Protein AF-A0A7C3B239-F1 (afdb_monomer_lite)

Foldseek 3Di:
DAKAFCVVVVCVPLDPDLCRLCVQLVHDSVVSVCNLVVVDGDDPSNLSSSCSSCVVDDSCNTMDDDDPPDDDDPNDPPPDPDDDPDPVVVPVPPDDDDDDDDDDDDD

Sequence (107 aa):
MIVKTRIFELRNGNYKNLSQLAHAMGISVSQIYRVREGKRNINQKFIVGAIKAFPEHRLDELFYLTHETGGSNSGEEILSAKSNKYAWERFDLAGKRRDNPLTRHTI

Structure (mmCIF, N/CA/C/O backbone):
data_AF-A0A7C3B239-F1
#
_entry.id   AF-A0A7C3B239-F1
#
loop_
_atom_site.group_PDB
_atom_site.id
_atom_site.type_symbol
_atom_site.label_atom_id
_atom_site.label_alt_id
_atom_site.label_comp_id
_atom_site.label_asym_id
_atom_site.label_entity_id
_atom_site.label_seq_id
_atom_site.pdbx_PDB_ins_code
_atom_site.Cartn_x
_atom_site.Cartn_y
_atom_site.Cartn_z
_atom_site.occupancy
_atom_site.B_iso_or_equiv
_atom_site.auth_seq_id
_atom_site.auth_comp_id
_atom_site.auth_asym_id
_atom_site.auth_atom_id
_atom_site.pdbx_PDB_model_num
ATOM 1 N N . MET A 1 1 ? -0.717 -21.127 -7.535 1.00 75.69 1 MET A N 1
ATOM 2 C CA . MET A 1 1 ? -1.617 -20.007 -7.173 1.00 75.69 1 MET A CA 1
ATOM 3 C C . MET A 1 1 ? -0.760 -18.803 -6.821 1.00 75.69 1 MET A C 1
ATOM 5 O O . MET A 1 1 ? 0.199 -18.970 -6.078 1.00 75.69 1 MET A O 1
ATOM 9 N N . ILE A 1 2 ? -1.071 -17.627 -7.361 1.00 84.56 2 ILE A N 1
ATOM 10 C CA . ILE A 1 2 ? -0.377 -16.363 -7.080 1.00 84.56 2 ILE A CA 1
ATOM 11 C C . ILE A 1 2 ? -1.294 -15.466 -6.256 1.00 84.56 2 ILE A C 1
ATOM 13 O O . ILE A 1 2 ? -2.480 -15.346 -6.556 1.00 84.56 2 ILE A O 1
ATOM 17 N N . VAL A 1 3 ? -0.726 -14.805 -5.247 1.00 89.19 3 VAL A N 1
ATOM 18 C CA . VAL A 1 3 ? -1.398 -13.729 -4.513 1.00 89.19 3 VAL A CA 1
ATOM 19 C C . VAL A 1 3 ? -1.254 -12.431 -5.307 1.00 89.19 3 VAL A C 1
ATOM 21 O O . VAL A 1 3 ? -0.136 -12.006 -5.604 1.00 89.19 3 VAL A O 1
ATOM 24 N N . LYS A 1 4 ? -2.376 -11.788 -5.623 1.00 90.69 4 LYS A N 1
ATOM 25 C CA . LYS A 1 4 ? -2.450 -10.427 -6.168 1.00 90.69 4 LYS A CA 1
ATOM 26 C C . LYS A 1 4 ? -3.127 -9.499 -5.155 1.00 90.69 4 LYS A C 1
ATOM 28 O O . LYS A 1 4 ? -3.661 -9.947 -4.142 1.00 90.69 4 LYS A O 1
ATOM 33 N N . THR A 1 5 ? -3.065 -8.193 -5.399 1.00 93.06 5 THR A N 1
ATOM 34 C CA . THR A 1 5 ? -3.575 -7.177 -4.470 1.00 93.06 5 THR A CA 1
ATOM 35 C C . THR A 1 5 ? -4.422 -6.126 -5.172 1.00 93.06 5 THR A C 1
ATOM 37 O O . THR A 1 5 ? -4.148 -5.781 -6.320 1.00 93.06 5 THR A O 1
ATOM 40 N N . ARG A 1 6 ? -5.423 -5.605 -4.456 1.00 92.69 6 ARG A N 1
ATOM 41 C CA . ARG A 1 6 ? -6.318 -4.521 -4.896 1.00 92.69 6 ARG A CA 1
ATOM 42 C C . ARG A 1 6 ? -6.015 -3.187 -4.214 1.00 92.69 6 ARG A C 1
ATOM 44 O O . ARG A 1 6 ? -6.686 -2.193 -4.468 1.00 92.69 6 ARG A O 1
ATOM 51 N N . ILE A 1 7 ? -4.963 -3.113 -3.393 1.00 91.62 7 ILE A N 1
ATOM 52 C CA . ILE A 1 7 ? -4.625 -1.889 -2.645 1.00 91.62 7 ILE A CA 1
ATOM 53 C C . ILE A 1 7 ? -4.392 -0.668 -3.547 1.00 91.62 7 ILE A C 1
ATOM 55 O O . ILE A 1 7 ? -4.583 0.468 -3.122 1.00 91.62 7 ILE A O 1
ATOM 59 N N . PHE A 1 8 ? -3.969 -0.882 -4.798 1.00 90.19 8 PHE A N 1
ATOM 60 C CA . PHE A 1 8 ? -3.730 0.199 -5.753 1.00 90.19 8 PHE A CA 1
ATOM 61 C C . PHE A 1 8 ? -5.026 0.811 -6.291 1.00 90.19 8 PHE A C 1
ATOM 63 O O . PHE A 1 8 ? -5.010 1.980 -6.669 1.00 90.19 8 PHE A O 1
ATOM 70 N N . GLU A 1 9 ? -6.115 0.041 -6.288 1.00 89.06 9 GLU A N 1
ATOM 71 C CA . GLU A 1 9 ? -7.472 0.484 -6.619 1.00 89.06 9 GLU A CA 1
ATOM 72 C C . GLU A 1 9 ? -8.108 1.163 -5.395 1.00 89.06 9 GLU A C 1
ATOM 74 O O . GLU A 1 9 ? -8.635 2.269 -5.493 1.00 89.06 9 GLU A O 1
ATOM 79 N N . LEU A 1 10 ? -7.960 0.545 -4.216 1.00 86.94 10 LEU A N 1
ATOM 80 C CA . LEU A 1 10 ? -8.546 0.999 -2.945 1.00 86.94 10 LEU A CA 1
ATOM 81 C C . LEU A 1 10 ? -7.898 2.267 -2.365 1.00 86.94 10 LEU A C 1
ATOM 83 O O . LEU A 1 10 ? -8.437 2.881 -1.448 1.00 86.94 10 LEU A O 1
ATOM 87 N N . ARG A 1 11 ? -6.740 2.698 -2.880 1.00 82.31 11 ARG A N 1
ATOM 88 C CA . ARG A 1 11 ? -6.071 3.917 -2.390 1.00 82.31 11 ARG A CA 1
ATOM 89 C C . ARG A 1 11 ? -6.844 5.206 -2.699 1.00 82.31 11 ARG A C 1
ATOM 91 O O . ARG A 1 11 ? -6.526 6.238 -2.106 1.00 82.31 11 ARG A O 1
ATOM 98 N N . ASN A 1 12 ? -7.763 5.183 -3.670 1.00 72.25 12 ASN A N 1
ATOM 99 C CA . ASN A 1 12 ? -8.445 6.380 -4.161 1.00 72.25 12 ASN A CA 1
ATOM 100 C C . ASN A 1 12 ? -9.295 6.997 -3.040 1.00 72.25 12 ASN A C 1
ATOM 102 O O . ASN A 1 12 ? -10.269 6.406 -2.595 1.00 72.25 12 ASN A O 1
ATOM 106 N N . GLY A 1 13 ? -8.890 8.179 -2.569 1.00 71.25 13 GLY A N 1
ATOM 107 C CA . GLY A 1 13 ? -9.507 8.891 -1.442 1.00 71.25 13 GLY A CA 1
ATOM 108 C C . GLY A 1 13 ? -8.666 8.856 -0.161 1.00 71.25 13 GLY A C 1
ATOM 109 O O . GLY A 1 13 ? -8.531 9.886 0.493 1.00 71.25 13 GLY A O 1
ATOM 110 N N . ASN A 1 14 ? -8.009 7.729 0.133 1.00 75.44 14 ASN A N 1
ATOM 111 C CA . ASN A 1 14 ? -7.229 7.539 1.365 1.00 75.44 14 ASN A CA 1
ATOM 112 C C . ASN A 1 14 ? -5.766 7.995 1.242 1.00 75.44 14 ASN A C 1
ATOM 114 O O . ASN A 1 14 ? -5.180 8.473 2.213 1.00 75.44 14 ASN A O 1
ATOM 118 N N . TYR A 1 15 ? -5.166 7.889 0.049 1.00 88.25 15 TYR A N 1
ATOM 119 C CA . TYR A 1 15 ? -3.760 8.249 -0.172 1.00 88.25 15 TYR A CA 1
ATOM 120 C C . TYR A 1 15 ? -3.562 9.016 -1.477 1.00 88.25 15 TYR A C 1
ATOM 122 O O . TYR A 1 15 ? -3.925 8.545 -2.555 1.00 88.25 15 TYR A O 1
ATOM 130 N N . LYS A 1 16 ? -2.904 10.182 -1.403 1.00 85.44 16 LYS A N 1
ATOM 131 C CA . LYS A 1 16 ? -2.682 11.054 -2.574 1.00 85.44 16 LYS A CA 1
ATOM 132 C C . LYS A 1 16 ? -1.659 10.483 -3.557 1.00 85.44 16 LYS A C 1
ATOM 134 O O . LYS A 1 16 ? -1.683 10.814 -4.738 1.00 85.44 16 LYS A O 1
ATOM 139 N N . ASN A 1 17 ? -0.718 9.669 -3.078 1.00 89.62 17 ASN A N 1
ATOM 140 C CA . ASN A 1 17 ? 0.340 9.085 -3.899 1.00 89.62 17 ASN A CA 1
ATOM 141 C C . ASN A 1 17 ? 0.887 7.777 -3.300 1.00 89.62 17 ASN A C 1
ATOM 143 O O . ASN A 1 17 ? 0.610 7.424 -2.153 1.00 89.62 17 ASN A O 1
ATOM 147 N N . LEU A 1 18 ? 1.692 7.059 -4.090 1.00 89.88 18 LEU A N 1
ATOM 148 C CA . LEU A 1 18 ? 2.308 5.791 -3.682 1.00 89.88 18 LEU A CA 1
ATOM 149 C C . LEU A 1 18 ? 3.309 5.939 -2.530 1.00 89.88 18 LEU A C 1
ATOM 151 O O . LEU A 1 18 ? 3.499 4.989 -1.778 1.00 89.88 18 LEU A O 1
ATOM 155 N N . SER A 1 19 ? 3.927 7.109 -2.366 1.00 91.88 19 SER A N 1
ATOM 156 C CA . SER A 1 19 ? 4.857 7.357 -1.263 1.00 91.88 19 SER A CA 1
ATOM 157 C C . SER A 1 19 ? 4.130 7.454 0.080 1.00 91.88 19 SER A C 1
ATOM 159 O O . SER A 1 19 ? 4.591 6.876 1.060 1.00 91.88 19 SER A O 1
ATOM 161 N N . GLN A 1 20 ? 2.969 8.116 0.121 1.00 93.56 20 GLN A N 1
ATOM 162 C CA . GLN A 1 20 ? 2.103 8.154 1.304 1.00 93.56 20 GLN A CA 1
ATOM 163 C C . GLN A 1 20 ? 1.586 6.761 1.657 1.00 93.56 20 GLN A C 1
ATOM 165 O O . GLN A 1 20 ? 1.633 6.374 2.821 1.00 93.56 20 GLN A O 1
ATOM 170 N N . LEU A 1 21 ? 1.170 5.988 0.650 1.00 93.62 21 LEU A N 1
ATOM 171 C CA . LEU A 1 21 ? 0.775 4.597 0.847 1.00 93.62 21 LEU A CA 1
ATOM 172 C C . LEU A 1 21 ? 1.934 3.762 1.421 1.00 93.62 21 LEU A C 1
ATOM 174 O O . LEU A 1 21 ? 1.741 3.031 2.385 1.00 93.62 21 LEU A O 1
ATOM 178 N N . ALA A 1 22 ? 3.153 3.905 0.888 1.00 94.06 22 ALA A N 1
ATOM 179 C CA . ALA A 1 22 ? 4.332 3.189 1.386 1.00 94.06 22 ALA A CA 1
ATOM 180 C C . ALA A 1 22 ? 4.633 3.529 2.848 1.00 94.06 22 ALA A C 1
ATOM 182 O O . ALA A 1 22 ? 4.908 2.634 3.648 1.00 94.06 22 ALA A O 1
ATOM 183 N N . HIS A 1 23 ? 4.530 4.814 3.193 1.00 94.94 23 HIS A N 1
ATOM 184 C CA . HIS A 1 23 ? 4.715 5.292 4.554 1.00 94.94 23 HIS A CA 1
ATOM 185 C C . HIS A 1 23 ? 3.662 4.708 5.505 1.00 94.94 23 HIS A C 1
ATOM 187 O O . HIS A 1 23 ? 4.021 4.177 6.551 1.00 94.94 23 HIS A O 1
ATOM 193 N N . ALA A 1 24 ? 2.380 4.735 5.126 1.00 94.69 24 ALA A N 1
ATOM 194 C CA . ALA A 1 24 ? 1.297 4.150 5.921 1.00 94.69 24 ALA A CA 1
ATOM 195 C C . ALA A 1 24 ? 1.450 2.629 6.092 1.00 94.69 24 ALA A C 1
ATOM 197 O O . ALA A 1 24 ? 1.222 2.093 7.173 1.00 94.69 24 ALA A O 1
ATOM 198 N N . MET A 1 25 ? 1.910 1.939 5.046 1.00 95.06 25 MET A N 1
ATOM 199 C CA . MET A 1 25 ? 2.208 0.507 5.090 1.00 95.06 25 MET A CA 1
ATOM 200 C C . MET A 1 25 ? 3.497 0.176 5.862 1.00 95.06 25 MET A C 1
ATOM 202 O O . MET A 1 25 ? 3.761 -0.993 6.139 1.00 95.06 25 MET A O 1
ATOM 206 N N . GLY A 1 26 ? 4.330 1.167 6.190 1.00 95.25 26 GLY A N 1
ATOM 207 C CA . GLY A 1 26 ? 5.622 0.950 6.843 1.00 95.25 26 GLY A CA 1
ATOM 208 C C . GLY A 1 26 ? 6.626 0.179 5.977 1.00 95.25 26 GLY A C 1
ATOM 209 O O . GLY A 1 26 ? 7.427 -0.596 6.502 1.00 95.25 26 GLY A O 1
ATOM 210 N N . ILE A 1 27 ? 6.580 0.356 4.652 1.00 94.38 27 ILE A N 1
ATOM 211 C CA . ILE A 1 27 ? 7.502 -0.284 3.701 1.00 94.38 27 ILE A CA 1
ATOM 212 C C . ILE A 1 27 ? 8.201 0.744 2.810 1.00 94.38 27 ILE A C 1
ATOM 214 O O . ILE A 1 27 ? 7.798 1.897 2.693 1.00 94.38 27 ILE A O 1
ATOM 218 N N . SER A 1 28 ? 9.272 0.311 2.145 1.00 94.12 28 SER A N 1
ATOM 219 C CA . SER A 1 28 ? 9.971 1.148 1.169 1.00 94.12 28 SER A CA 1
ATOM 220 C C . SER A 1 28 ? 9.082 1.448 -0.043 1.00 94.12 28 SER A C 1
ATOM 222 O O . SER A 1 28 ? 8.441 0.554 -0.601 1.00 94.12 28 SER A O 1
ATOM 224 N N . VAL A 1 29 ? 9.142 2.694 -0.516 1.00 92.50 29 VAL A N 1
ATOM 225 C CA . VAL A 1 29 ? 8.514 3.143 -1.768 1.00 92.50 29 VAL A CA 1
ATOM 226 C C . VAL A 1 29 ? 8.918 2.243 -2.942 1.00 92.50 29 VAL A C 1
ATOM 228 O O . VAL A 1 29 ? 8.071 1.823 -3.728 1.00 92.50 29 VAL A O 1
ATOM 231 N N . SER A 1 30 ? 10.191 1.847 -3.018 1.00 93.31 30 SER A N 1
ATOM 232 C CA . SER A 1 30 ? 10.693 0.945 -4.059 1.00 93.31 30 SER A CA 1
ATOM 233 C C . SER A 1 30 ? 10.041 -0.437 -4.002 1.00 93.31 30 SER A C 1
ATOM 235 O O . SER A 1 30 ? 9.857 -1.068 -5.041 1.00 93.31 30 SER A O 1
ATOM 237 N N . GLN A 1 31 ? 9.660 -0.927 -2.815 1.00 92.19 31 GLN A N 1
ATOM 238 C CA . GLN A 1 31 ? 8.909 -2.181 -2.718 1.00 92.19 31 GLN A CA 1
ATOM 239 C C . GLN A 1 31 ? 7.504 -2.044 -3.297 1.00 92.19 31 GLN A C 1
ATOM 241 O O . GLN A 1 31 ? 7.083 -2.929 -4.038 1.00 92.19 31 GLN A O 1
ATOM 246 N N . ILE A 1 32 ? 6.820 -0.929 -3.035 1.00 92.62 32 ILE A N 1
ATOM 247 C CA . ILE A 1 32 ? 5.516 -0.639 -3.638 1.00 92.62 32 ILE A CA 1
ATOM 248 C C . ILE A 1 32 ? 5.593 -0.634 -5.166 1.00 92.62 32 ILE A C 1
ATOM 250 O O . ILE A 1 32 ? 4.788 -1.302 -5.814 1.00 92.62 32 ILE A O 1
ATOM 254 N N . TYR A 1 33 ? 6.575 0.062 -5.744 1.00 92.69 33 TYR A N 1
ATOM 255 C CA . TYR A 1 33 ? 6.733 0.105 -7.200 1.00 92.69 33 TYR A CA 1
ATOM 256 C C . TYR A 1 33 ? 7.032 -1.276 -7.785 1.00 92.69 33 TYR A C 1
ATOM 258 O O . TYR A 1 33 ? 6.392 -1.681 -8.749 1.00 92.69 33 TYR A O 1
ATOM 266 N N . ARG A 1 34 ? 7.930 -2.052 -7.165 1.00 92.31 34 ARG A N 1
ATOM 267 C CA . ARG A 1 34 ? 8.260 -3.399 -7.656 1.00 92.31 34 ARG A CA 1
ATOM 268 C C . ARG A 1 34 ? 7.086 -4.373 -7.583 1.00 92.31 34 ARG A C 1
ATOM 270 O O . ARG A 1 34 ? 6.976 -5.215 -8.465 1.00 92.31 34 ARG A O 1
ATOM 277 N N . VAL A 1 35 ? 6.235 -4.274 -6.560 1.00 91.12 35 VAL A N 1
ATOM 278 C CA . VAL A 1 35 ? 5.014 -5.093 -6.468 1.00 91.12 35 VAL A CA 1
ATOM 279 C C . VAL A 1 35 ? 3.993 -4.650 -7.513 1.00 91.12 35 VAL A C 1
ATOM 281 O O . VAL A 1 35 ? 3.429 -5.493 -8.203 1.00 91.12 35 VAL A O 1
ATOM 284 N N . ARG A 1 36 ? 3.805 -3.336 -7.696 1.00 89.81 36 ARG A N 1
ATOM 285 C CA . ARG A 1 36 ? 2.910 -2.781 -8.724 1.00 89.81 36 ARG A CA 1
ATOM 286 C C . ARG A 1 36 ? 3.301 -3.215 -10.138 1.00 89.81 36 ARG A C 1
ATOM 288 O O . ARG A 1 36 ? 2.433 -3.519 -10.942 1.00 89.81 36 ARG A O 1
ATOM 295 N N . GLU A 1 37 ? 4.596 -3.234 -10.435 1.00 88.75 37 GLU A N 1
ATOM 296 C CA . GLU A 1 37 ? 5.141 -3.633 -11.739 1.00 88.75 37 GLU A CA 1
ATOM 297 C C . GLU A 1 37 ? 5.234 -5.158 -11.918 1.00 88.75 37 GLU A C 1
ATOM 299 O O . GLU A 1 37 ? 5.727 -5.620 -12.942 1.00 88.75 37 GLU A O 1
ATOM 304 N N . GLY A 1 38 ? 4.851 -5.956 -10.914 1.00 88.06 38 GLY A N 1
ATOM 305 C CA . GLY A 1 38 ? 4.993 -7.417 -10.955 1.00 88.06 38 GLY A CA 1
ATOM 306 C C . GLY A 1 38 ? 6.440 -7.923 -10.857 1.00 88.06 38 GLY A C 1
ATOM 307 O O . GLY A 1 38 ? 6.682 -9.122 -10.915 1.00 88.06 38 GLY A O 1
ATOM 308 N N . LYS A 1 39 ? 7.422 -7.038 -10.640 1.00 89.25 39 LYS A N 1
ATOM 309 C CA . LYS A 1 39 ? 8.852 -7.375 -10.469 1.00 89.25 39 LYS A CA 1
ATOM 310 C C . LYS A 1 39 ? 9.177 -8.004 -9.111 1.00 89.25 39 LYS A C 1
ATOM 312 O O . LYS A 1 39 ? 10.337 -8.334 -8.837 1.00 89.25 39 LYS A O 1
ATOM 317 N N . ARG A 1 40 ? 8.208 -8.063 -8.195 1.00 87.81 40 ARG A N 1
ATOM 318 C CA . ARG A 1 40 ? 8.351 -8.696 -6.883 1.00 87.81 40 ARG A CA 1
ATOM 319 C C . ARG A 1 40 ? 7.010 -9.234 -6.400 1.00 87.81 40 ARG A C 1
ATOM 321 O O . ARG A 1 40 ? 6.020 -8.514 -6.408 1.00 87.81 40 ARG A O 1
ATOM 328 N N . ASN A 1 41 ? 7.028 -10.467 -5.900 1.00 89.62 41 ASN A N 1
ATOM 329 C CA . ASN A 1 41 ? 5.864 -11.087 -5.277 1.00 89.62 41 ASN A CA 1
ATOM 330 C C . ASN A 1 41 ? 5.495 -10.402 -3.954 1.00 89.62 41 ASN A C 1
ATOM 332 O O . ASN A 1 41 ? 6.351 -9.848 -3.251 1.00 89.62 41 ASN A O 1
ATOM 336 N N . ILE A 1 42 ? 4.213 -10.488 -3.603 1.00 92.69 42 ILE A N 1
ATOM 337 C CA . ILE A 1 42 ? 3.678 -10.033 -2.319 1.00 92.69 42 ILE A CA 1
ATOM 338 C C . ILE A 1 42 ? 4.250 -10.917 -1.208 1.00 92.69 42 ILE A C 1
ATOM 340 O O . ILE A 1 42 ? 4.193 -12.142 -1.280 1.00 92.69 42 ILE A O 1
ATOM 344 N N . ASN A 1 43 ? 4.822 -10.290 -0.181 1.00 91.94 43 ASN A N 1
ATOM 345 C CA . ASN A 1 43 ? 5.405 -10.979 0.968 1.00 91.94 43 ASN A CA 1
ATOM 346 C C . ASN A 1 43 ? 4.667 -10.624 2.264 1.00 91.94 43 ASN A C 1
ATOM 348 O O . ASN A 1 43 ? 3.839 -9.715 2.299 1.00 91.94 43 ASN A O 1
ATOM 352 N N . GLN A 1 44 ? 5.023 -11.300 3.355 1.00 94.19 44 GLN A N 1
ATOM 353 C CA . GLN A 1 44 ? 4.428 -11.057 4.669 1.00 94.19 44 GLN A CA 1
ATOM 354 C C . GLN A 1 44 ? 4.523 -9.588 5.111 1.00 94.19 44 GLN A C 1
ATOM 356 O O . GLN A 1 44 ? 3.546 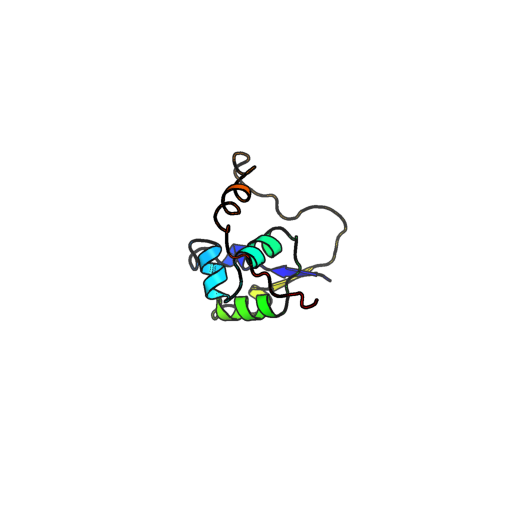-9.047 5.615 1.00 94.19 44 GLN A O 1
ATOM 361 N N . LYS A 1 45 ? 5.664 -8.913 4.896 1.00 94.00 45 LYS A N 1
ATOM 362 C CA . LYS A 1 45 ? 5.823 -7.491 5.263 1.00 94.00 45 LYS A CA 1
ATOM 363 C C . LYS A 1 45 ? 4.832 -6.598 4.517 1.00 94.00 45 LYS A C 1
ATOM 365 O O . LYS A 1 45 ? 4.271 -5.687 5.112 1.00 94.00 45 LYS A O 1
ATOM 370 N N . PHE A 1 46 ? 4.600 -6.881 3.239 1.00 95.19 46 PHE A N 1
ATOM 371 C CA . PHE A 1 46 ? 3.631 -6.168 2.418 1.00 95.19 46 PHE A CA 1
ATOM 372 C C . PHE A 1 46 ? 2.197 -6.411 2.899 1.00 95.19 46 PHE A C 1
ATOM 374 O O . PHE A 1 46 ? 1.431 -5.460 3.003 1.00 95.19 46 PHE A O 1
ATOM 381 N N . ILE A 1 47 ? 1.853 -7.657 3.242 1.00 94.62 47 ILE A N 1
ATOM 382 C CA . ILE A 1 47 ? 0.529 -8.017 3.775 1.00 94.62 47 ILE A CA 1
ATOM 383 C C . ILE A 1 47 ? 0.273 -7.307 5.105 1.00 94.62 47 ILE A C 1
ATOM 385 O O . ILE A 1 47 ? -0.726 -6.610 5.247 1.00 94.62 47 ILE A O 1
ATOM 389 N N . VAL A 1 48 ? 1.206 -7.411 6.054 1.00 95.44 48 VAL A N 1
ATOM 390 C CA . VAL A 1 48 ? 1.102 -6.738 7.359 1.00 95.44 48 VAL A CA 1
ATOM 391 C C . VAL A 1 48 ? 1.005 -5.221 7.185 1.00 95.44 48 VAL A C 1
ATOM 393 O O . VAL A 1 48 ? 0.205 -4.578 7.859 1.00 95.44 48 VAL A O 1
ATOM 396 N N . GLY A 1 49 ? 1.787 -4.648 6.269 1.00 95.44 49 GLY A N 1
ATOM 397 C CA . GLY A 1 49 ? 1.722 -3.225 5.951 1.00 95.44 49 GLY A CA 1
ATOM 398 C C . GLY A 1 49 ? 0.372 -2.807 5.373 1.00 95.44 49 GLY A C 1
ATOM 399 O O . GLY A 1 49 ? -0.182 -1.794 5.785 1.00 95.44 49 GLY A O 1
ATOM 400 N N . ALA A 1 50 ? -0.193 -3.601 4.463 1.00 94.75 50 ALA A N 1
ATOM 401 C CA . ALA A 1 50 ? -1.495 -3.316 3.869 1.00 94.75 50 ALA A CA 1
ATOM 402 C C . ALA A 1 50 ? -2.609 -3.327 4.922 1.00 94.75 50 ALA A C 1
ATOM 404 O O . ALA A 1 50 ? -3.392 -2.390 4.968 1.00 94.75 50 ALA A O 1
ATOM 405 N N . ILE A 1 51 ? -2.631 -4.324 5.811 1.00 94.69 51 ILE A N 1
ATOM 406 C CA . ILE A 1 51 ? -3.620 -4.401 6.900 1.00 94.69 51 ILE A CA 1
ATOM 407 C C . ILE A 1 51 ? -3.518 -3.173 7.819 1.00 94.69 51 ILE A C 1
ATOM 409 O O . ILE A 1 51 ? -4.530 -2.633 8.247 1.00 94.69 51 ILE A O 1
ATOM 413 N N . LYS A 1 52 ? -2.298 -2.691 8.099 1.00 93.69 52 LYS A N 1
ATOM 414 C CA . LYS A 1 52 ? -2.090 -1.475 8.904 1.00 93.69 52 LYS A CA 1
ATOM 415 C C . LYS A 1 52 ? -2.561 -0.202 8.204 1.00 93.69 52 LYS A C 1
ATOM 417 O O . LYS A 1 52 ? -3.072 0.694 8.865 1.00 93.69 52 LYS A O 1
ATOM 422 N N . ALA A 1 53 ? -2.345 -0.105 6.894 1.00 93.94 53 ALA A N 1
ATOM 423 C CA . ALA A 1 53 ? -2.753 1.050 6.102 1.00 93.94 53 ALA A CA 1
ATOM 424 C C . ALA A 1 53 ? -4.274 1.078 5.870 1.00 93.94 53 ALA A C 1
ATOM 426 O O . ALA A 1 53 ? -4.881 2.141 5.841 1.00 93.94 53 ALA A O 1
ATOM 427 N N . PHE A 1 54 ? -4.906 -0.087 5.751 1.00 93.06 54 PHE A N 1
ATOM 428 C CA . PHE A 1 54 ? -6.329 -0.221 5.463 1.00 93.06 54 PHE A CA 1
ATOM 429 C C . PHE A 1 54 ? -7.052 -0.969 6.596 1.00 93.06 54 PHE A C 1
ATOM 431 O O . PHE A 1 54 ? -7.503 -2.092 6.380 1.00 93.06 54 PHE A O 1
ATOM 438 N N . PRO A 1 55 ? -7.168 -0.375 7.800 1.00 91.94 55 PRO A N 1
ATOM 439 C CA . PRO A 1 55 ? -7.783 -1.044 8.949 1.00 91.94 55 PRO A CA 1
ATOM 440 C C . PRO A 1 55 ? -9.284 -1.309 8.760 1.00 91.94 55 PRO A C 1
ATOM 442 O O . PRO A 1 55 ? -9.803 -2.278 9.302 1.00 91.94 55 PRO A O 1
ATOM 445 N N . GLU A 1 56 ? -9.960 -0.487 7.953 1.00 91.56 56 GLU A N 1
ATOM 446 C CA . GLU A 1 56 ? -11.390 -0.622 7.634 1.00 91.56 56 GLU A CA 1
ATOM 447 C C . GLU A 1 56 ? -11.682 -1.723 6.598 1.00 91.56 56 GLU A C 1
ATOM 449 O O . GLU A 1 56 ? -12.841 -2.013 6.315 1.00 91.56 56 GLU A O 1
ATOM 454 N N . HIS A 1 57 ? -10.645 -2.332 6.012 1.00 92.25 57 HIS A N 1
ATOM 455 C CA . HIS A 1 57 ? -10.780 -3.347 4.970 1.00 92.25 57 HIS A CA 1
ATOM 456 C C . HIS A 1 57 ? -10.356 -4.725 5.462 1.00 92.25 57 HIS A C 1
ATOM 458 O O . HIS A 1 57 ? -9.359 -4.898 6.168 1.00 92.25 57 HIS A O 1
ATOM 464 N N . ARG A 1 58 ? -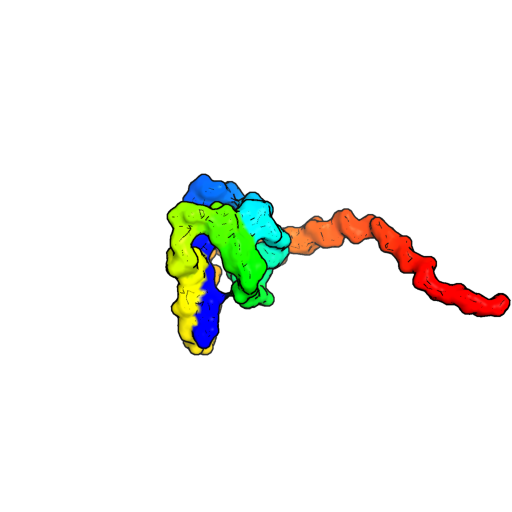11.090 -5.745 5.015 1.00 92.69 58 ARG A N 1
ATOM 465 C CA . ARG A 1 58 ? -10.781 -7.143 5.325 1.00 92.69 58 ARG A CA 1
ATOM 466 C C . ARG A 1 58 ? -9.689 -7.688 4.400 1.00 92.69 58 ARG A C 1
ATOM 468 O O . ARG A 1 58 ? -9.459 -7.191 3.299 1.00 92.69 58 ARG A O 1
ATOM 475 N N . LEU A 1 59 ? -8.992 -8.738 4.840 1.00 92.12 59 LEU A N 1
ATOM 476 C CA . LEU A 1 59 ? -7.846 -9.302 4.113 1.00 92.12 59 LEU A CA 1
ATOM 477 C C . LEU A 1 59 ? -8.206 -9.793 2.697 1.00 92.12 59 LEU A C 1
ATOM 479 O O . LEU A 1 59 ? -7.409 -9.637 1.774 1.00 92.12 59 LEU A O 1
ATOM 483 N N . ASP A 1 60 ? -9.400 -10.353 2.537 1.00 91.88 60 ASP A N 1
ATOM 484 C CA . ASP A 1 60 ? -9.997 -10.824 1.282 1.00 91.88 60 ASP A CA 1
ATOM 485 C C . ASP A 1 60 ? -10.381 -9.690 0.318 1.00 91.88 60 ASP A C 1
ATOM 487 O O . ASP A 1 60 ? -10.413 -9.887 -0.896 1.00 91.88 60 ASP A O 1
ATOM 491 N N . GLU A 1 61 ? -10.607 -8.479 0.825 1.00 91.94 61 GLU A N 1
ATOM 492 C CA . GLU A 1 61 ? -10.802 -7.290 -0.012 1.00 91.94 61 GLU A CA 1
ATOM 493 C C . GLU A 1 61 ? -9.464 -6.740 -0.524 1.00 91.94 61 GLU A C 1
ATOM 495 O O . GLU A 1 61 ? -9.369 -6.251 -1.653 1.00 91.94 61 GLU A O 1
ATOM 500 N N . LEU A 1 62 ? -8.410 -6.850 0.293 1.00 93.00 62 LEU A N 1
ATOM 501 C CA . LEU A 1 62 ? -7.066 -6.355 -0.019 1.00 93.00 62 LEU A CA 1
ATOM 502 C C . LEU A 1 62 ? -6.285 -7.294 -0.950 1.00 93.00 62 LEU A C 1
ATOM 504 O O . LEU A 1 62 ? -5.478 -6.828 -1.771 1.00 93.00 62 LEU A O 1
ATOM 508 N N . PHE A 1 63 ? -6.498 -8.605 -0.822 1.00 93.94 63 PHE A N 1
ATOM 509 C CA . PHE A 1 63 ? -5.742 -9.647 -1.513 1.00 93.94 63 PHE A CA 1
ATOM 510 C C . PHE A 1 63 ? -6.650 -10.718 -2.100 1.00 93.94 63 PHE A C 1
ATOM 512 O O . PHE A 1 63 ? -7.623 -11.139 -1.488 1.00 93.94 63 PHE A O 1
ATOM 519 N N . TYR A 1 64 ? -6.269 -11.221 -3.270 1.00 93.06 64 TYR A N 1
ATOM 520 C CA . TYR A 1 64 ? -6.974 -12.309 -3.936 1.00 93.06 64 TYR A CA 1
ATOM 521 C C . TYR A 1 64 ? -5.993 -13.309 -4.537 1.00 93.06 64 TYR A C 1
ATOM 523 O O . TYR A 1 64 ? -4.841 -12.984 -4.842 1.00 93.06 64 TYR A O 1
ATOM 531 N N . LEU A 1 65 ? -6.461 -14.542 -4.703 1.00 90.50 65 LEU A N 1
ATOM 532 C CA . LEU A 1 65 ? -5.701 -15.615 -5.327 1.00 90.50 65 LEU A CA 1
ATOM 533 C C . LEU A 1 65 ? -6.091 -15.741 -6.796 1.00 90.50 65 LEU A C 1
ATOM 535 O O . LEU A 1 65 ? -7.263 -15.663 -7.155 1.00 90.50 65 LEU A O 1
ATOM 539 N N . THR A 1 66 ? -5.099 -15.960 -7.648 1.00 86.31 66 THR A N 1
ATOM 540 C CA . THR A 1 66 ? -5.302 -16.237 -9.069 1.00 86.31 66 THR A CA 1
ATOM 541 C C . THR A 1 66 ? -4.446 -17.422 -9.513 1.00 86.31 66 THR A C 1
ATOM 543 O O . THR A 1 66 ? -3.440 -17.764 -8.878 1.00 86.31 66 THR A O 1
ATOM 546 N N . HIS A 1 67 ? -4.855 -18.084 -10.590 1.00 82.88 67 HIS A N 1
ATOM 547 C CA . HIS A 1 67 ? -4.050 -19.112 -11.241 1.00 82.88 67 HIS A CA 1
ATOM 548 C C . HIS A 1 67 ? -3.113 -18.443 -12.252 1.00 82.88 67 HIS A C 1
ATOM 550 O O . HIS A 1 67 ? -3.491 -17.460 -12.883 1.00 82.88 67 HIS A O 1
ATOM 556 N N . GLU A 1 68 ? -1.887 -18.952 -12.401 1.00 67.81 68 GLU A N 1
ATOM 557 C CA . GLU A 1 68 ? -1.039 -18.561 -13.530 1.00 67.81 68 GLU A CA 1
ATOM 558 C C . GLU A 1 68 ? -1.670 -19.103 -14.811 1.00 67.81 68 GLU A C 1
ATOM 560 O O . GLU A 1 68 ? -1.429 -20.239 -15.208 1.00 67.81 68 GLU A O 1
ATOM 565 N N . THR A 1 69 ? -2.502 -18.304 -15.467 1.00 58.50 69 THR A N 1
ATOM 566 C CA . THR A 1 69 ? -2.708 -18.461 -16.904 1.00 58.50 69 THR A CA 1
ATOM 567 C C . THR A 1 69 ? -1.458 -17.900 -17.564 1.00 58.50 69 THR A C 1
ATOM 569 O O . THR A 1 69 ? -1.209 -16.696 -17.490 1.00 58.50 69 THR A O 1
ATOM 572 N N . GLY A 1 70 ? -0.614 -18.777 -18.107 1.00 53.91 70 GLY A N 1
ATOM 573 C CA . GLY A 1 70 ? 0.594 -18.373 -18.816 1.00 53.91 70 GLY A CA 1
ATOM 574 C C . GLY A 1 70 ? 0.280 -17.308 -19.870 1.00 53.91 70 GLY A C 1
ATOM 575 O O . GLY A 1 70 ? -0.541 -17.536 -20.751 1.00 53.91 70 GLY A O 1
ATOM 576 N N . GLY A 1 71 ? 0.950 -16.159 -19.765 1.00 46.19 71 GLY A N 1
ATOM 577 C CA . GLY A 1 71 ? 0.936 -15.096 -20.768 1.00 46.19 71 GLY A CA 1
ATOM 578 C C . GLY A 1 71 ? 0.029 -13.901 -20.453 1.00 46.19 71 GLY A C 1
ATOM 579 O O . GLY A 1 71 ? -1.180 -14.033 -20.306 1.00 46.19 71 GLY A O 1
ATOM 580 N N . SER A 1 72 ? 0.658 -12.721 -20.465 1.00 39.50 72 SER A N 1
ATOM 581 C CA . SER A 1 72 ? 0.064 -11.385 -20.652 1.00 39.50 72 SER A CA 1
ATOM 582 C C 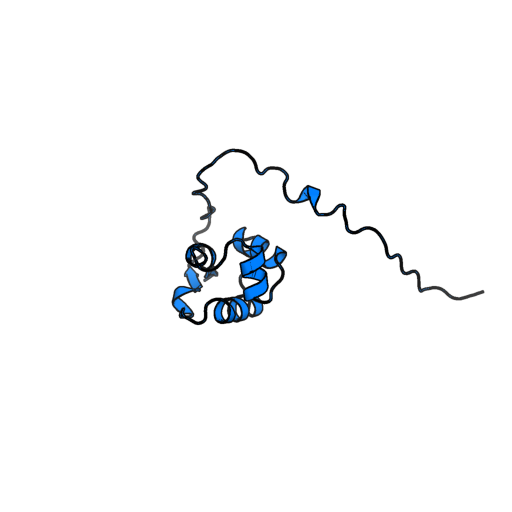. SER A 1 72 ? -0.407 -10.630 -19.402 1.00 39.50 72 SER A C 1
ATOM 584 O O . SER A 1 72 ? -1.566 -10.654 -19.004 1.00 39.50 72 SER A O 1
ATOM 586 N N . ASN A 1 73 ? 0.534 -9.879 -18.818 1.00 48.19 73 ASN A N 1
ATOM 587 C CA . ASN A 1 73 ? 0.408 -8.447 -18.512 1.00 48.19 73 ASN A CA 1
ATOM 588 C C . ASN A 1 73 ? -1.018 -7.917 -18.246 1.00 48.19 73 ASN A C 1
ATOM 590 O O . ASN A 1 73 ? -1.533 -7.097 -18.998 1.00 48.19 73 ASN A O 1
ATOM 594 N N . SER A 1 74 ? -1.638 -8.287 -17.125 1.00 45.72 74 SER A N 1
ATOM 595 C CA . SER A 1 74 ? -2.819 -7.574 -16.619 1.00 45.72 74 SER A CA 1
ATOM 596 C C . SER A 1 74 ? -2.366 -6.307 -15.876 1.00 45.72 74 SER A C 1
ATOM 598 O O . SER A 1 74 ? -2.380 -6.253 -14.644 1.00 45.72 74 SER A O 1
ATOM 600 N N . GLY A 1 75 ? -1.854 -5.342 -16.637 1.00 46.81 75 GLY A N 1
ATOM 601 C CA . GLY A 1 75 ? -1.395 -4.026 -16.185 1.00 46.81 75 GLY A CA 1
ATOM 602 C C . GLY A 1 75 ? -1.578 -2.940 -17.249 1.00 46.81 75 GLY A C 1
ATOM 603 O O . GLY A 1 75 ? -0.967 -1.880 -17.139 1.00 46.81 75 GLY A O 1
ATOM 604 N N . GLU A 1 76 ? -2.404 -3.190 -18.266 1.00 46.94 76 GLU A N 1
ATOM 605 C CA . GLU A 1 76 ? -2.712 -2.231 -19.322 1.00 46.94 76 GLU A CA 1
ATOM 606 C C . GLU A 1 76 ? -4.211 -1.940 -19.361 1.00 46.94 76 GLU A C 1
ATOM 608 O O . GLU A 1 76 ? -4.969 -2.523 -20.120 1.00 46.94 76 GLU A O 1
ATOM 613 N N . GLU A 1 77 ? -4.611 -0.969 -18.546 1.00 42.09 77 GLU A N 1
ATOM 614 C CA . GLU A 1 77 ? -5.439 0.125 -19.050 1.00 42.09 77 GLU A CA 1
ATOM 615 C C . GLU A 1 77 ? -4.886 1.427 -18.458 1.00 42.09 77 GLU A C 1
ATOM 617 O O . GLU A 1 77 ? -5.461 2.091 -17.598 1.00 42.09 77 GLU A O 1
ATOM 622 N N . ILE A 1 78 ? -3.657 1.751 -18.876 1.00 43.22 78 ILE A N 1
ATOM 623 C CA . ILE A 1 78 ? -3.129 3.107 -18.764 1.00 43.22 78 ILE A CA 1
ATOM 624 C C . ILE A 1 78 ? -3.803 3.903 -19.879 1.00 43.22 78 ILE A C 1
ATOM 626 O O . ILE A 1 78 ? -3.345 3.923 -21.022 1.00 43.22 78 ILE A O 1
ATOM 630 N N . LEU A 1 79 ? -4.877 4.607 -19.526 1.00 40.53 79 LEU A N 1
ATOM 631 C CA . LEU A 1 79 ? -5.170 5.868 -20.188 1.00 40.53 79 LEU A CA 1
ATOM 632 C C . LEU A 1 79 ? -3.897 6.724 -20.135 1.00 40.53 79 LEU A C 1
ATOM 634 O O . LEU A 1 79 ? -3.327 6.947 -19.067 1.00 40.53 79 LEU A O 1
ATOM 638 N N . SER A 1 80 ? -3.491 7.209 -21.305 1.00 38.66 80 SER A N 1
ATOM 639 C CA . SER A 1 80 ? -2.330 8.066 -21.560 1.00 38.66 80 SER A CA 1
ATOM 640 C C . SER A 1 80 ? -1.023 7.337 -21.882 1.00 38.66 80 SER A C 1
ATOM 642 O O . SER A 1 80 ? 0.007 7.476 -21.218 1.00 38.66 80 SER A O 1
ATOM 644 N N . ALA A 1 81 ? -1.032 6.671 -23.036 1.00 40.38 81 ALA A N 1
ATOM 645 C CA . ALA A 1 81 ? 0.110 6.659 -23.936 1.00 40.38 81 ALA A CA 1
ATOM 646 C C . ALA A 1 81 ? 0.624 8.097 -24.155 1.00 40.38 81 ALA A C 1
ATOM 648 O O . ALA A 1 81 ? 0.110 8.816 -25.009 1.00 40.38 81 ALA A O 1
ATOM 649 N N . LYS A 1 82 ? 1.592 8.520 -23.331 1.00 38.09 82 LYS A N 1
ATOM 650 C CA . LYS A 1 82 ? 2.686 9.477 -23.594 1.00 38.09 82 LYS A CA 1
ATOM 651 C C . LYS A 1 82 ? 3.325 9.873 -22.256 1.00 38.09 82 LYS A C 1
ATOM 653 O O . LYS A 1 82 ? 2.645 10.338 -21.353 1.00 38.09 82 LYS A O 1
ATOM 658 N N . SER A 1 83 ? 4.654 9.760 -22.187 1.00 41.34 83 SER A N 1
ATOM 659 C CA . SER A 1 83 ? 5.531 10.383 -21.179 1.00 41.34 83 SER A CA 1
ATOM 660 C C . SER A 1 83 ? 5.814 9.635 -19.867 1.00 41.34 83 SER A C 1
ATOM 662 O O . SER A 1 83 ? 5.600 10.189 -18.795 1.00 41.34 83 SER A O 1
ATOM 664 N N . ASN A 1 84 ? 6.421 8.442 -19.910 1.00 43.81 84 ASN A N 1
ATOM 665 C CA . ASN A 1 84 ? 7.246 7.986 -18.774 1.00 43.81 84 ASN A CA 1
ATOM 666 C C . ASN A 1 84 ? 8.331 6.977 -19.173 1.00 43.81 84 ASN A C 1
ATOM 668 O O . ASN A 1 84 ? 8.368 5.842 -18.710 1.00 43.81 84 ASN A O 1
ATOM 672 N N . LYS A 1 85 ? 9.251 7.414 -20.037 1.00 42.41 85 LYS A N 1
ATOM 673 C CA . LYS A 1 85 ? 10.433 6.623 -20.399 1.00 42.41 85 LYS A CA 1
ATOM 674 C C . LYS A 1 85 ? 11.614 6.801 -19.417 1.00 42.41 85 LYS A C 1
ATOM 676 O O . LYS A 1 85 ? 12.498 5.961 -19.433 1.00 42.41 85 LYS A O 1
ATOM 681 N N . TYR A 1 86 ? 11.628 7.808 -18.524 1.00 44.38 86 TYR A N 1
ATOM 682 C CA . TYR A 1 86 ? 12.865 8.188 -17.796 1.00 44.38 86 TYR A CA 1
ATOM 683 C C . TYR A 1 86 ? 12.710 8.737 -16.357 1.00 44.38 86 TYR A C 1
ATOM 685 O O . TYR A 1 86 ? 13.544 9.512 -15.894 1.00 44.38 86 TYR A O 1
ATOM 693 N N . ALA A 1 87 ? 11.666 8.383 -15.601 1.00 47.53 87 ALA A N 1
ATOM 694 C CA . ALA A 1 87 ? 11.488 8.965 -14.258 1.00 47.53 87 ALA A CA 1
ATOM 695 C C . ALA A 1 87 ? 12.450 8.402 -13.183 1.00 47.53 87 ALA A C 1
ATOM 697 O O . ALA A 1 87 ? 12.750 9.095 -12.213 1.00 47.53 87 ALA A O 1
ATOM 698 N N . TRP A 1 88 ? 12.953 7.173 -13.344 1.00 43.25 88 TRP A N 1
ATOM 699 C CA . TRP A 1 88 ? 13.807 6.503 -12.351 1.00 43.25 88 TRP A CA 1
ATOM 700 C C . TRP A 1 88 ? 15.306 6.818 -12.501 1.00 43.25 88 TRP A C 1
ATOM 702 O O . TRP A 1 88 ? 16.016 6.806 -11.503 1.00 43.25 88 TRP A O 1
ATOM 712 N N . GLU A 1 89 ? 15.785 7.214 -13.686 1.00 50.38 89 GLU A N 1
ATOM 713 C CA . GLU A 1 89 ? 17.196 7.603 -13.889 1.00 50.38 89 GLU A CA 1
ATOM 714 C C . GLU A 1 89 ? 17.567 8.937 -13.217 1.00 50.38 89 GLU A C 1
ATOM 716 O O . GLU A 1 89 ? 18.745 9.226 -13.016 1.00 50.38 89 GLU A O 1
ATOM 721 N N . ARG A 1 90 ? 16.586 9.767 -12.830 1.00 42.44 90 ARG A N 1
ATOM 722 C CA . ARG A 1 90 ? 16.859 11.089 -12.234 1.00 42.44 90 ARG A CA 1
ATOM 723 C C . ARG A 1 90 ? 17.076 11.073 -10.719 1.00 42.44 90 ARG A C 1
ATOM 725 O O . ARG A 1 90 ? 17.654 12.026 -10.206 1.00 42.44 90 ARG A O 1
ATOM 732 N N . PHE A 1 91 ? 16.637 10.035 -10.003 1.00 47.66 91 PHE A N 1
ATOM 733 C CA . PHE A 1 91 ? 16.727 9.994 -8.535 1.00 47.66 91 PHE A CA 1
ATOM 734 C C . PHE A 1 91 ? 17.998 9.312 -7.997 1.00 47.66 91 PHE A C 1
ATOM 736 O O . PHE A 1 91 ? 18.382 9.587 -6.862 1.00 47.66 91 PHE A O 1
ATOM 743 N N . ASP A 1 92 ? 18.705 8.516 -8.806 1.00 50.38 92 ASP A N 1
ATOM 744 C CA . ASP A 1 92 ? 19.926 7.804 -8.377 1.00 50.38 92 ASP A CA 1
ATOM 745 C C . ASP A 1 92 ? 21.205 8.668 -8.373 1.00 50.38 92 ASP A C 1
ATOM 747 O O . ASP A 1 92 ? 22.245 8.248 -7.867 1.00 50.38 92 ASP A O 1
ATOM 751 N N . LEU A 1 93 ? 21.157 9.911 -8.865 1.00 43.94 93 LEU A N 1
ATOM 752 C CA . LEU A 1 93 ? 22.332 10.799 -8.906 1.00 43.94 93 LEU A CA 1
ATOM 753 C C . LEU A 1 93 ? 22.589 11.588 -7.606 1.00 43.94 93 LEU A C 1
ATOM 755 O O . LEU A 1 93 ? 23.608 12.270 -7.506 1.00 43.94 93 LEU A O 1
ATOM 759 N N . ALA A 1 94 ? 21.720 11.485 -6.593 1.00 48.38 94 ALA A N 1
ATOM 760 C CA . ALA A 1 94 ? 21.829 12.264 -5.350 1.00 48.38 94 ALA A CA 1
ATOM 761 C C . ALA A 1 94 ? 22.484 11.516 -4.166 1.00 48.38 94 ALA A C 1
ATOM 763 O O . ALA A 1 94 ? 22.545 12.050 -3.061 1.00 48.38 94 ALA A O 1
ATOM 764 N N . GLY A 1 95 ? 22.989 10.296 -4.370 1.00 45.47 95 GLY A N 1
ATOM 765 C CA . GLY A 1 95 ? 23.529 9.440 -3.305 1.00 45.47 95 GLY A CA 1
ATOM 766 C C . GLY A 1 95 ? 25.030 9.174 -3.404 1.00 45.47 95 GLY A C 1
ATOM 767 O O . GLY A 1 95 ? 25.444 8.022 -3.317 1.00 45.47 95 GLY A O 1
ATOM 768 N N . LYS A 1 96 ? 25.862 10.200 -3.621 1.00 47.31 96 LYS A N 1
ATOM 769 C CA . LYS A 1 96 ? 27.329 10.055 -3.632 1.00 47.31 96 LYS A CA 1
ATOM 770 C C . LYS A 1 96 ? 27.922 10.501 -2.290 1.00 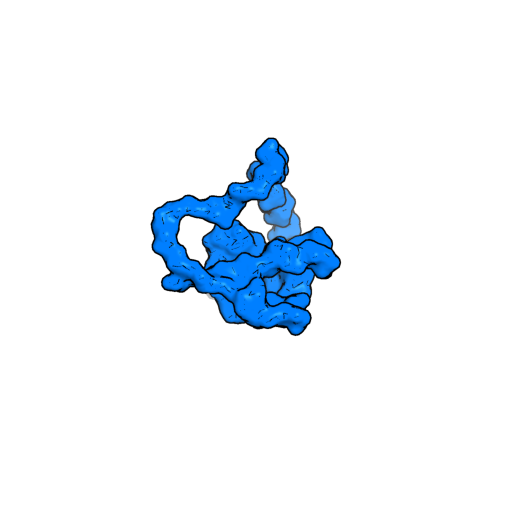47.31 96 LYS A C 1
ATOM 772 O O . LYS A 1 96 ? 27.653 11.614 -1.848 1.00 47.31 96 LYS A O 1
ATOM 777 N N . ARG A 1 97 ? 28.815 9.653 -1.755 1.00 43.44 97 ARG A N 1
ATOM 778 C CA . ARG A 1 97 ? 29.748 9.803 -0.610 1.00 43.44 97 ARG A CA 1
ATOM 779 C C . ARG A 1 97 ? 29.300 9.195 0.727 1.00 43.44 97 ARG A C 1
ATOM 781 O O . ARG A 1 97 ? 28.578 9.809 1.504 1.00 43.44 97 ARG A O 1
ATOM 788 N N . ARG A 1 98 ? 29.876 8.030 1.033 1.00 39.50 98 ARG A N 1
ATOM 789 C CA . ARG A 1 98 ? 30.844 7.857 2.131 1.00 39.50 98 ARG A CA 1
ATOM 790 C C . ARG A 1 98 ? 31.661 6.596 1.849 1.00 39.50 98 ARG A C 1
ATOM 792 O O . ARG A 1 98 ? 31.162 5.484 1.981 1.00 39.50 98 ARG A O 1
ATOM 799 N N . ASP A 1 99 ? 32.896 6.808 1.421 1.00 41.78 99 ASP A N 1
ATOM 800 C CA . 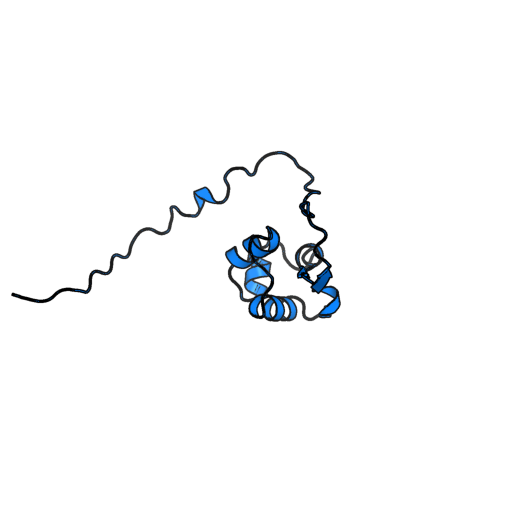ASP A 1 99 ? 33.921 5.778 1.335 1.00 41.78 99 ASP A CA 1
ATOM 801 C C . ASP A 1 99 ? 34.281 5.335 2.762 1.00 41.78 99 ASP A C 1
ATOM 803 O O . ASP A 1 99 ? 34.501 6.173 3.636 1.00 41.78 99 ASP A O 1
ATOM 807 N N . ASN A 1 100 ? 34.320 4.027 3.010 1.00 45.00 100 ASN A N 1
ATOM 808 C CA . ASN A 1 100 ? 34.884 3.445 4.226 1.00 45.00 100 ASN A CA 1
ATOM 809 C C . ASN A 1 100 ? 35.974 2.448 3.821 1.00 45.00 100 ASN A C 1
ATOM 811 O O . ASN A 1 100 ? 35.633 1.340 3.403 1.00 45.00 100 ASN A O 1
ATOM 815 N N . PRO A 1 101 ? 37.264 2.795 3.931 1.00 42.75 101 PRO A N 1
ATOM 816 C CA . PRO A 1 101 ? 38.334 1.826 3.798 1.00 42.75 101 PRO A CA 1
ATOM 817 C C . PRO A 1 101 ? 38.887 1.476 5.185 1.00 42.75 101 PRO A C 1
ATOM 819 O O . PRO A 1 101 ? 39.834 2.087 5.668 1.00 42.75 101 PRO A O 1
ATOM 822 N N . LEU A 1 102 ? 38.323 0.445 5.815 1.00 46.66 102 LEU A N 1
ATOM 823 C CA . LEU A 1 102 ? 39.039 -0.334 6.824 1.00 46.66 102 LEU A CA 1
ATOM 824 C C . LEU A 1 102 ? 39.317 -1.712 6.234 1.00 46.66 102 LEU A C 1
ATOM 826 O O . LEU A 1 102 ? 38.424 -2.546 6.227 1.00 46.66 102 LEU A O 1
ATOM 830 N N . THR A 1 103 ? 40.537 -1.908 5.723 1.00 48.81 103 THR A N 1
ATOM 831 C CA . THR A 1 103 ? 41.385 -3.099 5.943 1.00 48.81 103 THR A CA 1
ATOM 832 C C . THR A 1 103 ? 42.661 -3.002 5.100 1.00 48.81 103 THR A C 1
ATOM 834 O O . THR A 1 103 ? 42.584 -3.114 3.879 1.00 48.81 103 THR A O 1
ATOM 837 N N . ARG A 1 104 ? 43.831 -2.892 5.744 1.00 40.00 104 ARG A N 1
ATOM 838 C CA . ARG A 1 104 ? 44.870 -3.949 5.776 1.00 40.00 104 ARG A CA 1
ATOM 839 C C . ARG A 1 104 ? 46.123 -3.480 6.534 1.00 40.00 104 ARG A C 1
ATOM 841 O O . ARG A 1 104 ? 46.645 -2.403 6.281 1.00 40.00 104 ARG A O 1
ATOM 848 N N . HIS A 1 105 ? 46.549 -4.313 7.481 1.00 40.16 105 HIS A N 1
ATOM 849 C CA . HIS A 1 105 ? 47.805 -4.241 8.227 1.00 40.16 105 HIS A CA 1
ATOM 850 C C . HIS A 1 105 ? 49.029 -4.689 7.398 1.00 40.16 105 HIS A C 1
ATOM 852 O O . HIS A 1 105 ? 48.858 -5.431 6.430 1.00 40.16 105 HIS A O 1
ATOM 858 N N . THR A 1 106 ? 50.217 -4.351 7.940 1.00 41.19 106 THR A N 1
ATOM 859 C CA . THR A 1 106 ? 51.529 -5.045 7.820 1.00 41.19 106 THR A CA 1
ATOM 860 C C . THR A 1 106 ? 52.266 -4.756 6.497 1.00 41.19 106 THR A C 1
ATOM 862 O O . THR A 1 106 ? 51.664 -4.863 5.436 1.00 41.19 106 THR A O 1
ATOM 865 N N . ILE 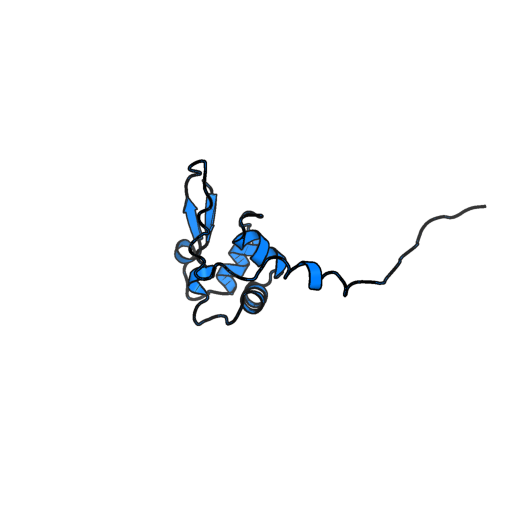A 1 107 ? 53.540 -4.338 6.443 1.00 51.19 107 ILE A N 1
ATOM 866 C CA . ILE A 1 107 ? 54.735 -4.496 7.306 1.00 51.19 107 ILE A CA 1
ATOM 867 C C . ILE A 1 107 ? 55.407 -3.137 7.521 1.00 51.19 107 ILE A C 1
ATOM 869 O O . ILE A 1 107 ? 55.466 -2.368 6.534 1.00 51.19 107 ILE A O 1
#

pLDDT: mean 73.67, std 22.5, range [38.09, 95.44]

Radius of gyration: 18.82 Å; chains: 1; bounding box: 66×32×33 Å

Secondary structure (DSSP, 8-state):
-EEEE-HHHHTTTT-SSHHHHHHHHTS-HHHHHHHHTTSS---HHHHHHHHHH-TTS-HHHHEEEE---SS--TT---S--SS-SSSSTTTGGG-------------